Protein AF-A0A816GHX6-F1 (afdb_monomer)

Sequence (53 aa):
SKIGLISQEPTLFDMTIQENIAYGDHSRQIPMTEIIEAAKKANIHDFIRLLPQ

InterPro domains:
  IPR027417 P-loop containing nucleoside triphosphate hydrolase [G3DSA:3.40.50.300] (1-53)
  IPR027417 P-loop containing nucleoside triphosphate hydrolase [SSF52540] (2-53)
  IPR039421 Type 1 protein exporter [PTHR24221] (2-53)

Structure (mmCIF, N/CA/C/O backbone):
data_AF-A0A816GHX6-F1
#
_entry.id   AF-A0A816GHX6-F1
#
loop_
_atom_site.group_PDB
_atom_site.id
_atom_site.type_symbol
_atom_site.label_atom_id
_atom_site.label_alt_id
_atom_site.label_comp_id
_atom_site.label_asym_id
_atom_site.label_entity_id
_atom_site.label_seq_id
_atom_site.pdbx_PDB_ins_code
_atom_site.Cartn_x
_atom_site.Cartn_y
_atom_site.Cartn_z
_atom_site.occupancy
_atom_site.B_iso_or_equiv
_atom_site.auth_seq_id
_atom_site.auth_comp_id
_atom_site.auth_asym_id
_atom_site.auth_atom_id
_atom_site.pdbx_PDB_model_num
ATOM 1 N N . SER A 1 1 ? 17.398 8.636 -9.564 1.00 61.47 1 SER A N 1
ATOM 2 C CA . SER A 1 1 ? 16.421 7.905 -10.397 1.00 61.47 1 SER A CA 1
ATOM 3 C C . SER A 1 1 ? 15.211 7.520 -9.568 1.00 61.47 1 SER A C 1
ATOM 5 O O . SER A 1 1 ? 15.388 7.240 -8.392 1.00 61.47 1 SER A O 1
ATOM 7 N N . LYS A 1 2 ? 14.004 7.527 -10.150 1.00 82.81 2 LYS A N 1
ATOM 8 C CA . LYS A 1 2 ? 12.776 7.004 -9.525 1.00 82.81 2 LYS A CA 1
ATOM 9 C C . LYS A 1 2 ? 12.412 5.693 -10.224 1.00 82.81 2 LYS A C 1
ATOM 11 O O . LYS A 1 2 ? 11.763 5.726 -11.262 1.00 82.81 2 LY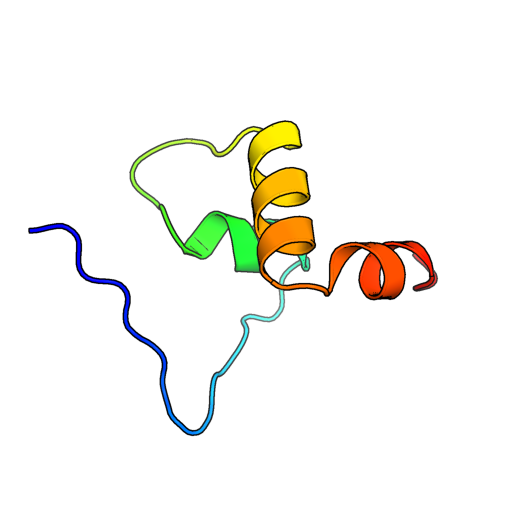S A O 1
ATOM 16 N N . ILE A 1 3 ? 12.931 4.573 -9.726 1.00 90.44 3 ILE A N 1
ATOM 17 C CA . ILE A 1 3 ? 12.694 3.240 -10.297 1.00 90.44 3 ILE A CA 1
ATOM 18 C C . ILE A 1 3 ? 11.762 2.496 -9.343 1.00 90.44 3 ILE A C 1
ATOM 20 O O . ILE A 1 3 ? 12.075 2.386 -8.163 1.00 90.44 3 ILE A O 1
ATOM 24 N N . GLY A 1 4 ? 10.632 2.010 -9.854 1.00 91.31 4 GLY A N 1
ATOM 25 C CA . GLY A 1 4 ? 9.809 1.007 -9.178 1.00 91.31 4 GLY A CA 1
ATOM 26 C C . GLY A 1 4 ? 10.140 -0.373 -9.739 1.00 91.31 4 GLY A C 1
ATOM 27 O O . GLY A 1 4 ? 10.277 -0.514 -10.954 1.00 91.31 4 GLY A O 1
ATOM 28 N N . LEU A 1 5 ? 10.293 -1.370 -8.869 1.00 92.75 5 LEU A N 1
ATOM 29 C CA . LEU A 1 5 ? 10.569 -2.757 -9.244 1.00 92.75 5 LEU A CA 1
ATOM 30 C C . LEU A 1 5 ? 9.363 -3.628 -8.890 1.00 92.75 5 LEU A C 1
ATOM 32 O O . LEU A 1 5 ? 8.821 -3.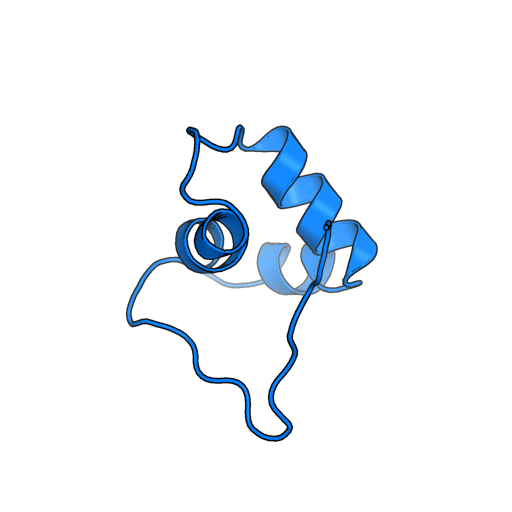510 -7.795 1.00 92.75 5 LEU A O 1
ATOM 36 N N . ILE A 1 6 ? 8.973 -4.513 -9.805 1.00 94.19 6 ILE A N 1
ATOM 37 C CA . ILE A 1 6 ? 7.938 -5.523 -9.580 1.00 94.19 6 ILE A CA 1
ATOM 38 C C . ILE A 1 6 ? 8.530 -6.870 -9.984 1.00 94.19 6 ILE A C 1
ATOM 40 O O . ILE A 1 6 ? 8.988 -7.036 -11.115 1.00 94.19 6 ILE A O 1
ATOM 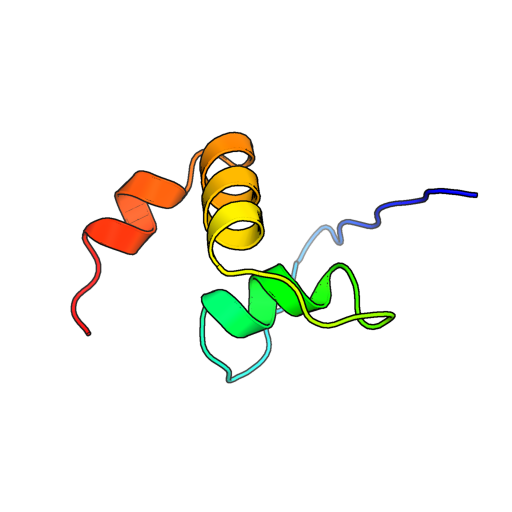44 N N . SER A 1 7 ? 8.541 -7.815 -9.048 1.00 95.69 7 SER A N 1
ATOM 45 C CA . SER A 1 7 ? 8.940 -9.198 -9.312 1.00 95.69 7 SER A CA 1
ATOM 46 C C . SER A 1 7 ? 7.793 -9.969 -9.970 1.00 95.69 7 SER A C 1
ATOM 48 O O . SER A 1 7 ? 6.632 -9.713 -9.665 1.00 95.69 7 SER A O 1
ATOM 50 N N . GLN A 1 8 ? 8.117 -10.939 -10.834 1.00 96.12 8 GLN A N 1
ATOM 51 C CA . GLN A 1 8 ? 7.130 -11.843 -11.456 1.00 96.12 8 GLN A CA 1
ATOM 52 C C . GLN A 1 8 ? 6.298 -12.596 -10.405 1.00 96.12 8 GLN A C 1
ATOM 54 O O . GLN A 1 8 ? 5.092 -12.751 -10.563 1.00 96.12 8 GLN A O 1
ATOM 59 N N . GLU A 1 9 ? 6.949 -13.019 -9.320 1.00 96.25 9 GLU A N 1
ATOM 60 C CA . GLU A 1 9 ? 6.328 -13.620 -8.140 1.00 96.25 9 GLU A CA 1
ATOM 61 C C . GLU A 1 9 ? 6.535 -12.667 -6.953 1.00 96.25 9 GLU A C 1
ATOM 63 O O . GLU A 1 9 ? 7.577 -12.715 -6.292 1.00 96.25 9 GLU A O 1
ATOM 68 N N . PRO A 1 10 ? 5.615 -11.712 -6.729 1.00 93.31 10 PRO A N 1
ATOM 69 C CA . PRO A 1 10 ? 5.750 -10.754 -5.643 1.00 93.31 10 PRO A CA 1
ATOM 70 C C . PRO A 1 10 ? 5.512 -11.436 -4.293 1.00 93.31 10 PRO A C 1
ATOM 72 O O . PRO A 1 10 ? 4.557 -12.194 -4.120 1.00 93.31 10 PRO A O 1
ATOM 75 N N . THR A 1 11 ? 6.365 -11.129 -3.319 1.00 95.19 11 THR A N 1
ATOM 76 C CA . THR A 1 11 ? 6.213 -11.560 -1.928 1.00 95.19 11 THR A CA 1
ATOM 77 C C . THR A 1 11 ? 5.785 -10.385 -1.058 1.00 95.19 11 THR A C 1
ATOM 79 O O . THR A 1 11 ? 6.168 -9.240 -1.299 1.00 95.19 11 THR A O 1
ATOM 82 N N . LEU A 1 12 ? 4.973 -10.679 -0.045 1.00 95.69 12 LEU A N 1
ATOM 83 C CA . LEU A 1 12 ? 4.578 -9.730 0.992 1.00 95.69 12 LEU A CA 1
ATOM 84 C C . LEU A 1 12 ? 5.191 -10.158 2.324 1.00 95.69 12 LEU A C 1
ATOM 86 O O . LEU A 1 12 ? 5.511 -11.332 2.524 1.00 95.69 12 LEU A O 1
ATOM 90 N N . PHE A 1 13 ? 5.343 -9.205 3.233 1.00 96.44 13 PHE A N 1
ATOM 91 C CA . PHE A 1 13 ? 5.737 -9.485 4.607 1.00 96.44 13 PHE A CA 1
ATOM 92 C C . PHE A 1 13 ? 4.521 -9.863 5.451 1.00 96.44 13 PHE A C 1
ATOM 94 O O . PHE A 1 13 ? 3.404 -9.425 5.159 1.00 96.44 13 PHE A O 1
ATOM 101 N N . ASP A 1 14 ? 4.765 -10.611 6.530 1.00 97.44 14 ASP A N 1
ATOM 102 C CA . ASP A 1 14 ? 3.780 -10.911 7.576 1.00 97.44 14 ASP A CA 1
ATOM 103 C C . ASP A 1 14 ? 3.505 -9.656 8.427 1.00 97.44 14 ASP A C 1
ATOM 105 O 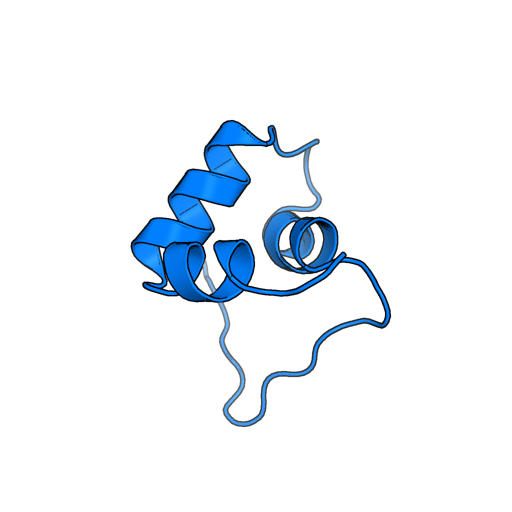O . ASP A 1 14 ? 3.992 -9.485 9.541 1.00 97.44 14 ASP A O 1
ATOM 109 N N . MET A 1 15 ? 2.819 -8.705 7.800 1.00 95.38 15 MET A N 1
ATOM 110 C CA . MET A 1 15 ? 2.491 -7.372 8.291 1.00 95.38 15 MET A CA 1
ATOM 111 C C . MET A 1 15 ? 1.108 -6.981 7.764 1.00 95.38 15 MET A C 1
ATOM 113 O O . MET A 1 15 ? 0.541 -7.638 6.886 1.00 95.38 15 MET A O 1
ATOM 117 N N . THR A 1 16 ? 0.566 -5.864 8.241 1.00 96.38 16 THR A N 1
ATOM 118 C CA . THR A 1 16 ? -0.697 -5.345 7.712 1.00 96.38 16 THR A CA 1
ATOM 119 C C . THR A 1 16 ? -0.573 -4.963 6.230 1.00 96.38 16 THR A C 1
ATOM 121 O O . THR A 1 16 ? 0.507 -4.659 5.710 1.00 96.38 16 THR A O 1
ATOM 124 N N . ILE A 1 17 ? -1.707 -4.924 5.524 1.00 96.62 17 ILE A N 1
ATOM 125 C CA . ILE A 1 17 ? -1.765 -4.436 4.135 1.00 96.62 17 ILE A CA 1
ATOM 126 C C . ILE A 1 17 ? -1.268 -2.983 4.054 1.00 96.62 17 ILE A C 1
ATOM 128 O O . ILE A 1 17 ? -0.564 -2.615 3.116 1.00 96.62 17 ILE A O 1
ATOM 132 N N . GLN A 1 18 ? -1.598 -2.171 5.064 1.00 96.69 18 GLN A N 1
ATOM 133 C CA . GLN A 1 18 ? -1.136 -0.791 5.183 1.00 96.69 18 GLN A CA 1
ATOM 134 C C . GLN A 1 18 ? 0.396 -0.714 5.196 1.00 96.69 18 GLN A C 1
ATOM 136 O O . GLN A 1 18 ? 0.978 0.067 4.444 1.00 96.69 18 GLN A O 1
ATOM 141 N N . GLU A 1 19 ? 1.045 -1.532 6.024 1.00 96.88 19 GLU A N 1
ATOM 142 C CA . GLU A 1 19 ? 2.505 -1.565 6.150 1.00 96.88 19 GLU A CA 1
ATOM 143 C C . GLU A 1 19 ? 3.175 -2.073 4.873 1.00 96.88 19 GLU A C 1
ATOM 145 O O . GLU A 1 19 ? 4.144 -1.470 4.422 1.00 96.88 19 GLU A O 1
ATOM 150 N N . ASN A 1 20 ? 2.624 -3.109 4.232 1.00 97.12 20 ASN A N 1
ATOM 151 C CA . ASN A 1 20 ? 3.139 -3.608 2.953 1.00 97.12 20 ASN A CA 1
ATOM 152 C C . ASN A 1 20 ? 3.055 -2.560 1.826 1.00 97.12 20 ASN A C 1
ATOM 154 O O . ASN A 1 20 ? 3.958 -2.480 0.999 1.00 97.12 20 ASN A O 1
ATOM 158 N N . ILE A 1 21 ? 2.009 -1.724 1.788 1.00 97.00 21 ILE A N 1
ATOM 159 C CA . ILE A 1 21 ? 1.924 -0.619 0.816 1.00 97.00 21 ILE A CA 1
ATOM 160 C C . ILE A 1 21 ? 2.926 0.490 1.168 1.00 97.00 21 ILE A C 1
ATOM 162 O O . ILE A 1 21 ? 3.628 0.990 0.288 1.00 97.00 21 ILE A O 1
ATOM 166 N N . ALA A 1 22 ? 3.015 0.867 2.448 1.00 97.12 22 ALA A N 1
ATOM 167 C CA . ALA A 1 22 ? 3.958 1.884 2.915 1.00 97.12 22 ALA A CA 1
ATOM 168 C C . ALA A 1 22 ? 5.427 1.477 2.688 1.00 97.12 22 ALA A C 1
ATOM 170 O O . ALA A 1 22 ? 6.272 2.346 2.478 1.00 97.12 22 ALA A O 1
ATOM 171 N N . TYR A 1 23 ? 5.714 0.171 2.638 1.00 95.25 23 TYR A N 1
ATOM 172 C CA . TYR A 1 23 ? 7.036 -0.392 2.343 1.00 95.25 23 TYR A CA 1
ATOM 173 C C . TYR A 1 23 ? 7.610 0.064 0.981 1.00 95.25 23 TYR A C 1
ATOM 175 O O . TYR A 1 23 ? 8.813 0.003 0.734 1.00 95.25 23 TYR A O 1
ATOM 183 N N . GLY A 1 24 ? 6.775 0.584 0.074 1.00 93.69 24 GLY A N 1
ATOM 184 C CA . GLY A 1 24 ? 7.243 1.175 -1.184 1.00 93.69 24 GLY A CA 1
ATOM 185 C C . GLY A 1 24 ? 8.131 2.421 -1.017 1.00 93.69 24 GLY A C 1
ATOM 186 O O . GLY A 1 24 ? 8.866 2.762 -1.944 1.00 93.69 24 GLY A O 1
ATOM 187 N N . ASP A 1 25 ? 8.089 3.095 0.140 1.00 94.31 25 ASP A N 1
ATOM 188 C CA . ASP A 1 25 ? 8.914 4.267 0.459 1.00 94.31 25 ASP A CA 1
ATOM 189 C C . ASP A 1 25 ? 9.297 4.294 1.952 1.00 94.31 25 ASP A C 1
ATOM 191 O O . ASP A 1 25 ? 8.593 4.843 2.795 1.00 94.31 25 ASP A O 1
ATOM 195 N N . HIS A 1 26 ? 10.466 3.737 2.282 1.00 89.00 26 HIS A N 1
ATOM 196 C CA . HIS A 1 26 ? 11.012 3.734 3.651 1.00 89.00 26 HIS A CA 1
ATOM 197 C C . HIS A 1 26 ? 11.694 5.029 4.082 1.00 89.00 26 HIS A C 1
ATOM 199 O O . HIS A 1 26 ? 12.206 5.107 5.198 1.00 89.00 26 HIS A O 1
ATOM 205 N N . SER A 1 27 ? 11.786 6.030 3.206 1.00 93.44 27 SER A N 1
ATOM 206 C CA . SER A 1 27 ? 12.538 7.250 3.519 1.00 93.44 27 SER A CA 1
ATOM 207 C C . SER A 1 27 ? 11.784 8.189 4.464 1.00 93.44 27 SER A C 1
ATOM 209 O O . SER A 1 27 ? 12.370 9.118 5.021 1.00 93.44 27 SER A O 1
ATOM 211 N N . ARG A 1 28 ? 10.482 7.954 4.648 1.00 95.00 28 ARG A N 1
ATOM 212 C CA . ARG A 1 28 ? 9.578 8.785 5.440 1.00 95.00 28 ARG A CA 1
ATOM 213 C C . ARG A 1 28 ? 8.393 7.970 5.940 1.00 95.00 28 ARG A C 1
ATOM 215 O O . ARG A 1 28 ? 8.119 6.877 5.463 1.00 95.00 28 ARG A O 1
ATOM 222 N N . GLN A 1 29 ? 7.636 8.555 6.857 1.00 95.81 29 GLN A N 1
ATOM 223 C CA . GLN A 1 29 ? 6.331 8.016 7.221 1.00 95.81 29 GLN A CA 1
ATOM 224 C C . GLN A 1 29 ? 5.309 8.335 6.125 1.00 95.81 29 GLN A C 1
ATOM 226 O O . GLN A 1 29 ? 5.216 9.476 5.657 1.00 95.81 29 GLN A O 1
ATOM 231 N N . ILE A 1 30 ? 4.541 7.323 5.724 1.00 97.69 30 ILE A N 1
ATOM 232 C CA . ILE A 1 30 ? 3.520 7.448 4.684 1.00 97.69 30 ILE A CA 1
ATOM 233 C C . ILE A 1 30 ? 2.166 7.723 5.348 1.00 97.69 30 ILE A C 1
ATOM 235 O O . ILE A 1 30 ? 1.704 6.907 6.149 1.00 97.69 30 ILE A O 1
ATOM 239 N N . PRO A 1 31 ? 1.514 8.862 5.057 1.00 97.75 31 PRO A N 1
ATOM 240 C CA . PRO A 1 31 ? 0.200 9.154 5.607 1.00 97.75 31 PRO A CA 1
ATOM 241 C C . PRO A 1 31 ? -0.855 8.211 5.019 1.00 97.75 31 PRO A C 1
ATOM 243 O O . 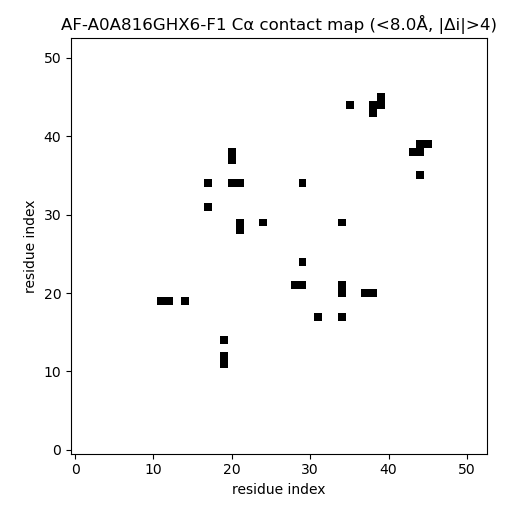PRO A 1 31 ? -0.799 7.840 3.847 1.00 97.75 31 PRO A O 1
ATOM 246 N N . MET A 1 32 ? -1.877 7.885 5.813 1.00 97.56 32 MET A N 1
ATOM 247 C CA . MET A 1 32 ? -2.931 6.945 5.409 1.00 97.56 32 MET A CA 1
ATOM 248 C C . MET A 1 32 ? -3.661 7.366 4.122 1.00 97.56 32 MET A C 1
ATOM 250 O O . MET A 1 32 ?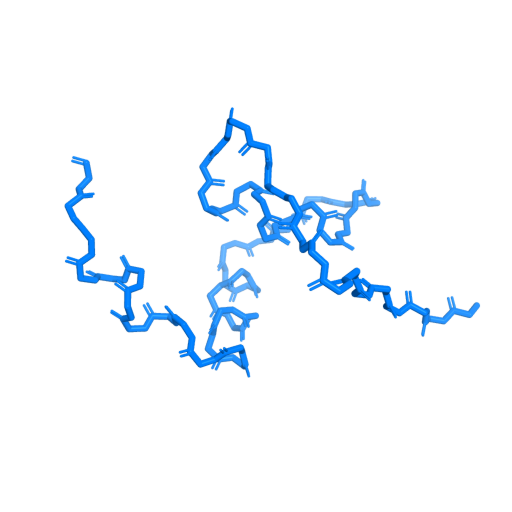 -4.074 6.522 3.330 1.00 97.56 32 MET A O 1
ATOM 254 N N . THR A 1 33 ? -3.787 8.671 3.871 1.00 98.25 33 THR A N 1
ATOM 255 C CA . THR A 1 33 ? -4.366 9.197 2.628 1.00 98.25 33 THR A CA 1
ATOM 256 C C . THR A 1 33 ? -3.578 8.758 1.396 1.00 98.25 33 THR A C 1
ATOM 258 O O . THR A 1 33 ? -4.176 8.357 0.406 1.00 98.25 33 THR A O 1
ATOM 261 N N . GLU A 1 34 ? -2.248 8.758 1.458 1.00 98.44 34 GLU A N 1
ATOM 262 C CA . GLU A 1 34 ? -1.398 8.324 0.349 1.00 98.44 34 GLU A CA 1
ATOM 263 C C . GLU A 1 34 ? -1.458 6.807 0.140 1.00 98.44 34 GLU A C 1
ATOM 265 O O . GLU A 1 34 ? -1.487 6.348 -1.000 1.00 98.44 34 GLU A O 1
ATOM 270 N N . ILE A 1 35 ? -1.575 6.036 1.225 1.00 98.25 35 ILE A N 1
ATOM 271 C CA . ILE A 1 35 ? -1.779 4.580 1.175 1.00 98.25 35 ILE A CA 1
ATOM 272 C C . ILE A 1 35 ? -3.097 4.248 0.464 1.00 98.25 35 ILE A C 1
ATOM 274 O O . ILE A 1 35 ? -3.127 3.403 -0.432 1.00 98.25 35 ILE A O 1
ATOM 278 N N . ILE A 1 36 ? -4.182 4.946 0.813 1.00 98.25 36 ILE A N 1
ATOM 279 C CA . ILE A 1 36 ? -5.491 4.786 0.163 1.00 98.25 36 ILE A CA 1
ATOM 280 C C . ILE A 1 36 ? -5.408 5.149 -1.323 1.00 98.25 36 ILE A C 1
ATOM 282 O O . ILE A 1 36 ? -5.923 4.412 -2.164 1.00 98.25 36 ILE A O 1
ATOM 286 N N . GLU A 1 37 ? -4.747 6.255 -1.666 1.00 98.56 37 GLU A N 1
ATOM 287 C CA . GLU A 1 37 ? -4.584 6.668 -3.062 1.00 98.56 37 GLU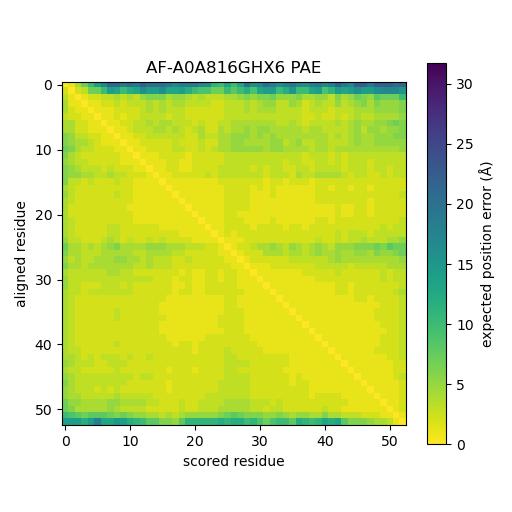 A CA 1
ATOM 288 C C . GLU A 1 37 ? -3.722 5.682 -3.866 1.00 98.56 37 GLU A C 1
ATOM 290 O O . GLU A 1 37 ? -4.036 5.398 -5.023 1.00 98.56 37 GLU A O 1
ATOM 295 N N . ALA A 1 38 ? -2.684 5.094 -3.264 1.00 98.06 38 ALA A N 1
ATOM 296 C CA . ALA A 1 38 ? -1.906 4.022 -3.881 1.00 98.06 38 ALA A CA 1
ATOM 297 C C . ALA A 1 38 ? -2.765 2.769 -4.127 1.00 98.06 38 ALA A C 1
ATOM 299 O O . ALA A 1 38 ? -2.777 2.241 -5.241 1.00 98.06 38 ALA A O 1
ATOM 300 N N . ALA A 1 39 ? -3.556 2.343 -3.137 1.00 98.38 39 ALA A N 1
ATOM 301 C CA . ALA A 1 39 ? -4.466 1.204 -3.269 1.00 98.38 39 ALA A CA 1
ATOM 302 C C . ALA A 1 39 ? -5.547 1.424 -4.345 1.00 98.38 39 ALA A C 1
ATOM 304 O O . ALA A 1 39 ? -5.895 0.495 -5.075 1.00 98.38 39 ALA A O 1
ATOM 305 N N . LYS A 1 40 ? -6.068 2.652 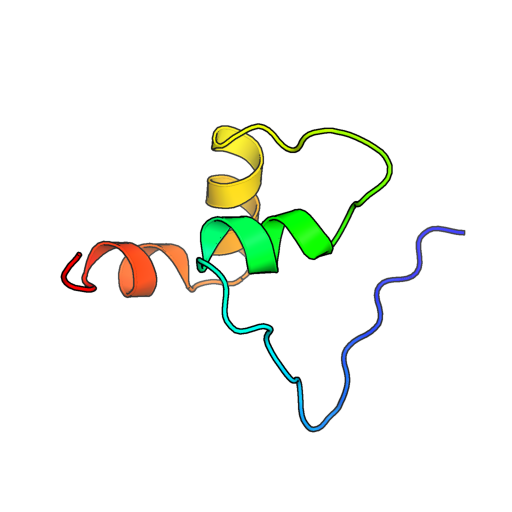-4.484 1.00 98.50 40 LYS A N 1
ATOM 306 C CA . LYS A 1 40 ? -7.020 3.011 -5.551 1.00 98.50 40 LYS A CA 1
ATOM 307 C C . LYS A 1 40 ? -6.370 2.957 -6.930 1.00 98.50 40 LYS A C 1
ATOM 309 O O . LYS A 1 40 ? -6.947 2.379 -7.844 1.00 98.50 40 LYS A O 1
ATOM 314 N N . LYS A 1 41 ? -5.160 3.508 -7.084 1.00 98.31 41 LYS A N 1
ATOM 315 C CA . LYS A 1 41 ? -4.401 3.455 -8.349 1.00 98.31 41 LYS A CA 1
ATOM 316 C C . LYS A 1 41 ? -4.065 2.024 -8.769 1.00 98.31 41 LYS A C 1
ATOM 318 O O . LYS A 1 41 ? -4.052 1.737 -9.960 1.00 98.31 41 LYS A O 1
ATOM 323 N N . ALA A 1 42 ? -3.832 1.139 -7.802 1.00 97.50 42 ALA A N 1
ATOM 324 C CA . ALA A 1 42 ? -3.637 -0.292 -8.024 1.00 97.50 42 ALA A CA 1
ATOM 325 C C . ALA A 1 42 ? -4.953 -1.085 -8.184 1.00 97.50 42 ALA A C 1
ATOM 327 O O . ALA A 1 42 ? -4.912 -2.304 -8.317 1.00 97.50 42 ALA A O 1
ATOM 328 N N . ASN A 1 43 ? -6.114 -0.416 -8.172 1.00 98.06 43 ASN A N 1
ATOM 329 C CA . ASN A 1 43 ? -7.440 -1.023 -8.313 1.00 98.06 43 ASN A CA 1
ATOM 330 C C . ASN A 1 43 ? -7.760 -2.110 -7.262 1.00 98.06 43 ASN A C 1
ATOM 332 O O . ASN A 1 43 ? -8.476 -3.067 -7.544 1.00 98.06 43 ASN A O 1
ATOM 336 N N . ILE A 1 44 ? -7.225 -1.973 -6.043 1.00 97.81 44 ILE A N 1
ATOM 337 C CA . ILE A 1 44 ? -7.402 -2.954 -4.956 1.00 97.81 44 ILE A CA 1
ATOM 338 C C . ILE A 1 44 ? -8.062 -2.364 -3.702 1.00 97.81 44 ILE A C 1
ATOM 340 O O . ILE A 1 44 ? -8.370 -3.087 -2.757 1.00 97.81 44 ILE A O 1
ATOM 344 N N . HIS A 1 45 ? -8.326 -1.054 -3.683 1.00 97.94 45 HIS A N 1
ATOM 345 C CA . HIS A 1 45 ? -8.917 -0.384 -2.523 1.00 97.94 45 HIS A CA 1
ATOM 346 C C . HIS A 1 45 ? -10.263 -0.985 -2.096 1.00 97.94 45 HIS A C 1
ATOM 348 O O . HIS A 1 45 ? -10.442 -1.303 -0.921 1.00 97.94 45 HIS A O 1
ATOM 354 N N . ASP A 1 46 ? -11.189 -1.177 -3.039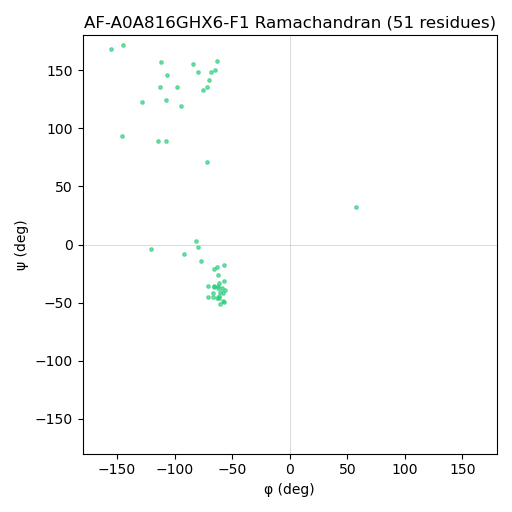 1.00 97.69 46 ASP A N 1
ATOM 355 C CA . ASP A 1 46 ? -12.516 -1.716 -2.725 1.00 97.69 46 ASP A CA 1
ATOM 356 C C . ASP A 1 46 ? -12.441 -3.163 -2.233 1.00 97.69 46 ASP A C 1
ATOM 358 O O . ASP A 1 46 ? -13.164 -3.526 -1.311 1.00 97.69 46 ASP A O 1
ATOM 362 N N . PHE A 1 47 ? -11.518 -3.961 -2.781 1.00 97.38 47 PHE A N 1
ATOM 363 C CA . PHE A 1 47 ? -11.250 -5.311 -2.290 1.00 97.38 47 PHE A CA 1
ATOM 364 C C . PHE A 1 47 ? -10.791 -5.288 -0.828 1.00 97.38 47 PHE A C 1
ATOM 366 O O . PHE A 1 47 ? -11.391 -5.960 0.005 1.00 97.38 47 PHE A O 1
ATOM 373 N N . ILE A 1 48 ? -9.789 -4.463 -0.496 1.00 96.75 48 ILE A N 1
ATOM 374 C CA . ILE A 1 48 ? -9.283 -4.325 0.879 1.00 96.75 48 ILE A CA 1
ATOM 375 C C . ILE A 1 48 ? -10.406 -3.900 1.831 1.00 96.75 48 ILE A C 1
ATOM 377 O O . ILE A 1 48 ? -10.518 -4.434 2.930 1.00 96.75 48 ILE A O 1
ATOM 381 N N . ARG A 1 49 ? -11.267 -2.965 1.411 1.00 95.94 49 ARG A N 1
ATOM 382 C CA . ARG A 1 49 ? -12.365 -2.435 2.235 1.00 95.94 49 ARG A CA 1
ATOM 383 C C . ARG A 1 49 ? -13.448 -3.473 2.557 1.00 95.94 49 ARG A C 1
ATOM 385 O O . ARG A 1 49 ? -14.214 -3.266 3.494 1.00 95.94 49 ARG A O 1
ATOM 392 N N . LEU A 1 50 ? -13.539 -4.542 1.769 1.00 97.25 50 LEU A N 1
ATOM 393 C CA . LEU A 1 50 ? -14.489 -5.639 1.968 1.00 97.25 50 LEU A CA 1
ATOM 394 C C . LEU A 1 50 ? -13.917 -6.781 2.819 1.00 97.25 50 LEU A C 1
ATOM 396 O O . LEU A 1 50 ? -14.667 -7.690 3.176 1.00 97.25 50 LEU A O 1
ATOM 400 N N . LEU A 1 51 ? -12.621 -6.753 3.146 1.00 95.50 51 LEU A N 1
ATOM 401 C CA . LEU A 1 51 ? -12.022 -7.752 4.023 1.00 95.50 51 LEU A CA 1
ATOM 402 C C . LEU A 1 51 ? -12.518 -7.571 5.469 1.00 95.50 51 LEU A C 1
ATOM 404 O O . LEU A 1 51 ? -12.663 -6.435 5.932 1.00 95.50 51 LEU A O 1
ATOM 408 N N . PRO A 1 52 ? -12.766 -8.671 6.201 1.00 92.81 52 PRO A N 1
ATOM 409 C CA . PRO A 1 52 ? -12.949 -8.606 7.644 1.00 92.81 52 PRO A CA 1
ATOM 410 C C . PRO A 1 52 ? -11.649 -8.145 8.319 1.00 92.81 52 PRO A C 1
ATOM 412 O O . PRO A 1 52 ? -10.559 -8.390 7.798 1.00 92.81 52 PRO A O 1
ATOM 415 N N . GLN A 1 53 ? -11.786 -7.472 9.462 1.00 77.56 53 GLN A N 1
ATOM 416 C CA . GLN A 1 53 ? -10.652 -7.101 10.315 1.00 77.56 53 GLN A CA 1
ATOM 417 C C . GLN A 1 53 ? -10.234 -8.255 11.219 1.00 77.56 53 GLN A C 1
ATOM 419 O O . GLN A 1 53 ? -11.141 -8.979 11.694 1.00 77.56 53 GLN A O 1
#

pLDDT: mean 94.89, std 5.95, range [61.47, 98.56]

Secondary structure (DSSP, 8-state):
-------SS----SS-HHHHHHTT-TTSPPPHHHHHHHHHHTT-HHHHHTS--

Radius of gyration: 11.83 Å; Cα contacts (8 Å, |Δi|>4): 18; chains: 1; bounding box: 31×23×22 Å

Solvent-accessible surface area (backbone atoms only — not comparable to full-atom values): 3685 Å² total; per-residue (Å²): 136,93,81,88,87,80,61,98,77,73,83,81,70,102,61,54,72,67,53,60,57,42,62,79,49,81,92,53,90,71,55,68,70,58,51,51,52,51,30,48,76,69,73,42,39,71,61,60,72,68,53,83,132

Foldseek 3Di:
DDDDDDDPDDDADPDDLLVRQQVSDPPDDDDVVVSLVSCVVVVCNVVVVPDDD

Organism: NCBI:txid1234261

Mean predicted aligned error: 2.94 Å

Nearest PDB structures (foldseek):
  7a69-assembly1_A  TM=9.477E-01  e=7.899E-03  Homo sapiens
  7o9w-assembly1_A  TM=9.471E-01  e=1.281E-02  Homo sapiens
  5koy-assembly1_A  TM=9.126E-01  e=9.069E-03  Mus musculus
  6fn4-assembly1_A  TM=9.496E-01  e=1.575E-02  Homo sapiens